Protein AF-A0A833JQB4-F1 (afdb_monomer_lite)

Foldseek 3Di:
DPDPDDPDPVVCVVPDDPVNVVVVVVCCVQQPDPPPVSVVQLVVLVVVQVVCQVPDDPPDDRDDSCVSRVNDDDDDDDPVRVVVVVD

Radius of gyration: 19.93 Å; chains: 1; bounding box: 37×36×59 Å

Organism: Marinobacter nauticus (NCBI:txid2743)

InterPro domains:
  IPR009350 Minor tail T [PF06223] (17-85)

Secondary structure (DSSP, 8-state):
-----PSPHHHHHHH--HHHHHHHHHHHHHH-SSTHHHHHHHHHHHHHHHHHHHSS-TTSPPPPGGGT-TTSPPPPPPHHHHHHTT-

pLDDT: mean 86.68, std 12.67, range [37.31, 97.88]

Structure (mmCIF, N/CA/C/O backbone):
data_AF-A0A833JQB4-F1
#
_entry.id   AF-A0A833JQB4-F1
#
loop_
_atom_site.group_PDB
_atom_site.id
_atom_site.type_symbol
_atom_site.label_atom_id
_atom_site.label_alt_id
_atom_site.label_comp_id
_atom_site.label_asym_id
_atom_site.label_entity_id
_atom_site.label_seq_id
_atom_site.pdbx_PDB_ins_code
_atom_site.Cartn_x
_atom_site.Cartn_y
_atom_site.Cartn_z
_atom_site.occupancy
_atom_site.B_iso_or_equiv
_atom_site.auth_seq_id
_atom_site.auth_comp_id
_atom_site.auth_asym_id
_atom_site.auth_atom_id
_atom_site.pdbx_PDB_model_num
ATOM 1 N N . MET A 1 1 ? 8.478 25.545 -20.064 1.00 37.31 1 MET A N 1
ATOM 2 C CA . MET A 1 1 ? 7.270 24.695 -20.149 1.00 37.31 1 MET A CA 1
ATOM 3 C C . MET A 1 1 ? 7.529 23.479 -19.268 1.00 37.31 1 MET A C 1
ATOM 5 O O . MET A 1 1 ? 8.525 22.806 -19.494 1.00 37.31 1 MET A O 1
ATOM 9 N N . CYS A 1 2 ? 6.767 23.287 -18.190 1.00 40.12 2 CYS A N 1
ATOM 10 C CA . CYS A 1 2 ? 7.052 22.271 -17.170 1.00 40.12 2 CYS A CA 1
ATOM 11 C C . CYS A 1 2 ? 6.918 20.859 -17.768 1.00 40.12 2 CYS A C 1
ATOM 13 O O . CYS A 1 2 ? 5.818 20.429 -18.106 1.00 40.12 2 CYS A O 1
ATOM 15 N N . GLY A 1 3 ? 8.057 20.190 -17.961 1.00 45.06 3 GLY A N 1
ATOM 16 C CA . GLY A 1 3 ? 8.211 18.962 -18.739 1.00 45.06 3 GLY A CA 1
ATOM 17 C C . GLY A 1 3 ? 7.599 17.722 -18.094 1.00 45.06 3 GLY A C 1
ATOM 18 O O . GLY A 1 3 ? 8.302 16.922 -17.487 1.00 45.06 3 GLY A O 1
ATOM 19 N N . ILE A 1 4 ? 6.300 17.519 -18.301 1.00 53.19 4 ILE A N 1
ATOM 20 C CA . ILE A 1 4 ? 5.670 16.197 -18.214 1.00 53.19 4 ILE A CA 1
ATOM 21 C C . ILE A 1 4 ? 5.715 15.606 -19.625 1.00 53.19 4 ILE A C 1
ATOM 23 O O . ILE A 1 4 ? 4.763 15.689 -20.391 1.00 53.19 4 ILE A O 1
ATOM 27 N N . GLY A 1 5 ? 6.884 15.105 -20.006 1.00 54.41 5 GLY A N 1
ATOM 28 C CA . GLY A 1 5 ? 7.153 14.615 -21.355 1.00 54.41 5 GLY A CA 1
ATOM 29 C C . GLY A 1 5 ? 8.230 13.550 -21.313 1.00 54.41 5 GLY A C 1
ATOM 30 O O . GLY A 1 5 ? 9.302 13.728 -21.878 1.00 54.41 5 GLY A O 1
ATOM 31 N N . GLY A 1 6 ? 7.964 12.464 -20.584 1.00 60.78 6 GLY A N 1
ATOM 32 C CA . GLY A 1 6 ? 8.738 11.241 -20.766 1.00 60.78 6 GLY A CA 1
ATOM 33 C C . GLY A 1 6 ? 8.644 10.745 -22.219 1.00 60.78 6 GLY A C 1
ATOM 34 O O . GLY A 1 6 ? 7.846 11.273 -23.002 1.00 60.78 6 GLY A O 1
ATOM 35 N N . PRO A 1 7 ? 9.434 9.727 -22.597 1.00 64.94 7 PRO A N 1
ATOM 36 C CA . PRO A 1 7 ? 9.301 9.091 -23.903 1.00 64.94 7 PRO A CA 1
ATOM 37 C C . PRO A 1 7 ? 7.832 8.736 -24.171 1.00 64.94 7 PRO A C 1
ATOM 39 O O . PRO A 1 7 ? 7.110 8.310 -23.266 1.00 64.94 7 PRO A O 1
ATOM 42 N N . THR A 1 8 ? 7.368 8.928 -25.410 1.00 78.19 8 THR A N 1
ATOM 43 C CA . THR A 1 8 ? 6.018 8.499 -25.800 1.00 78.19 8 THR A CA 1
ATOM 44 C C . THR A 1 8 ? 5.841 7.012 -25.474 1.00 78.19 8 THR A C 1
ATOM 46 O O . THR A 1 8 ? 6.817 6.261 -25.436 1.00 78.19 8 THR A O 1
ATOM 49 N N . ILE A 1 9 ? 4.601 6.546 -25.278 1.00 79.56 9 ILE A N 1
ATOM 50 C CA . ILE A 1 9 ? 4.326 5.120 -24.999 1.00 79.56 9 ILE A CA 1
ATOM 51 C C . ILE A 1 9 ? 5.004 4.209 -26.041 1.00 79.56 9 ILE A C 1
ATOM 53 O O . ILE A 1 9 ? 5.461 3.120 -25.707 1.00 79.56 9 ILE A O 1
ATOM 57 N N . ALA A 1 10 ? 5.100 4.665 -27.294 1.00 82.06 10 ALA A N 1
ATOM 58 C CA . ALA A 1 10 ? 5.796 3.959 -28.363 1.00 82.06 10 ALA A CA 1
ATOM 59 C C . ALA A 1 10 ? 7.303 3.810 -28.094 1.00 82.06 10 ALA A C 1
ATOM 61 O O . ALA A 1 10 ? 7.825 2.705 -28.207 1.00 82.06 10 ALA A O 1
ATOM 62 N N . ILE A 1 11 ? 7.981 4.887 -27.687 1.00 83.38 11 ILE A N 1
ATOM 63 C CA . ILE A 1 11 ? 9.413 4.851 -27.366 1.00 83.38 11 ILE A CA 1
ATOM 64 C C . ILE A 1 11 ? 9.655 3.975 -26.136 1.00 83.38 11 ILE A C 1
ATOM 66 O 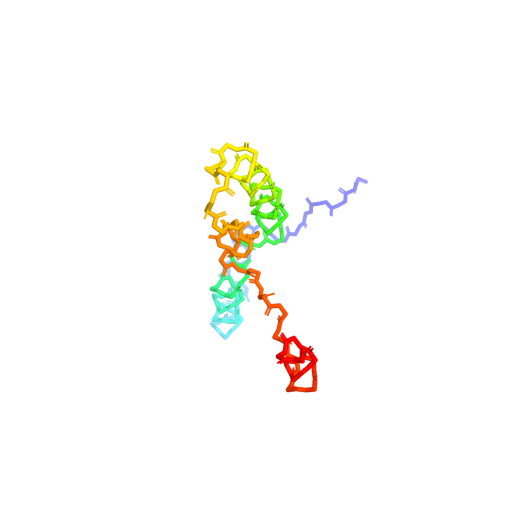O . ILE A 1 11 ? 10.528 3.118 -26.181 1.00 83.38 11 ILE A O 1
ATOM 70 N N . ALA A 1 12 ? 8.837 4.105 -25.087 1.00 83.31 12 ALA A N 1
ATOM 71 C CA . ALA A 1 12 ? 8.955 3.260 -23.898 1.00 83.31 12 ALA A CA 1
ATOM 72 C C . ALA A 1 12 ? 8.832 1.764 -24.241 1.00 83.31 12 ALA A C 1
ATOM 74 O O . ALA A 1 12 ? 9.592 0.950 -23.732 1.00 83.31 12 ALA A O 1
ATOM 75 N N . LYS A 1 13 ? 7.922 1.395 -25.153 1.00 82.81 13 LYS A N 1
ATOM 76 C CA . LYS A 1 13 ? 7.791 0.010 -25.636 1.00 82.81 13 LYS A CA 1
ATOM 77 C C . LYS A 1 13 ? 8.995 -0.467 -26.448 1.00 82.81 13 LYS A C 1
ATOM 79 O O . LYS A 1 13 ? 9.283 -1.656 -26.430 1.00 82.81 13 LYS A O 1
ATOM 84 N N . GLN A 1 14 ? 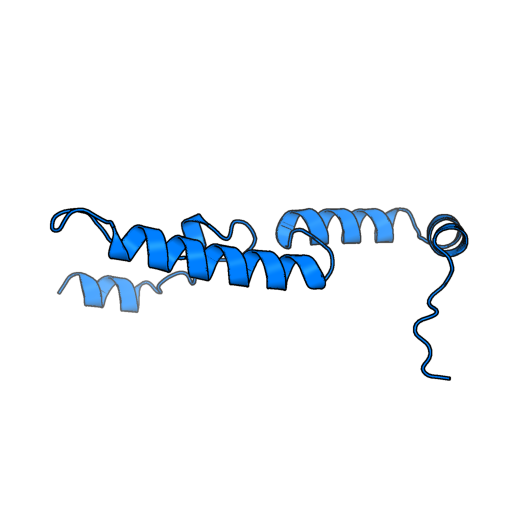9.651 0.426 -27.185 1.00 87.06 14 GLN A N 1
ATOM 85 C CA . GLN A 1 14 ? 10.816 0.088 -28.005 1.00 87.06 14 GLN A CA 1
ATOM 86 C C . GLN A 1 14 ? 12.108 -0.001 -27.187 1.00 87.06 14 GLN A C 1
ATOM 88 O O . GLN A 1 14 ? 12.974 -0.803 -27.521 1.00 87.06 14 GLN A O 1
ATOM 93 N N . SER A 1 15 ? 12.250 0.819 -26.143 1.00 89.19 15 SER A N 1
ATOM 94 C CA . SER A 1 15 ? 13.478 0.905 -25.349 1.00 89.19 15 SER A CA 1
ATOM 95 C C . SER A 1 15 ? 13.492 0.006 -24.112 1.00 89.19 15 SER A C 1
ATOM 97 O O . SER A 1 15 ? 14.568 -0.253 -23.583 1.00 89.19 15 SER A O 1
ATOM 99 N N . MET A 1 16 ? 12.329 -0.438 -23.622 1.00 91.44 16 MET A N 1
ATOM 100 C CA . MET A 1 16 ? 12.234 -1.245 -22.401 1.00 91.44 16 MET A CA 1
ATOM 101 C C . MET A 1 16 ? 12.781 -2.651 -22.629 1.00 91.44 16 MET A C 1
ATOM 103 O O . MET A 1 16 ? 12.322 -3.386 -23.506 1.00 91.44 16 MET A O 1
ATOM 107 N N . SER A 1 17 ? 13.748 -3.039 -21.800 1.00 94.31 17 SER A N 1
ATOM 108 C CA . SER A 1 17 ? 14.280 -4.399 -21.831 1.00 94.31 17 SER A CA 1
ATOM 109 C C . SER A 1 17 ? 13.279 -5.400 -21.245 1.00 94.31 17 SER A C 1
ATOM 111 O O . SER A 1 17 ? 12.424 -5.055 -20.428 1.00 94.31 17 SER A O 1
ATOM 113 N N . TYR A 1 18 ? 13.407 -6.675 -21.618 1.00 93.31 18 TYR A N 1
ATOM 114 C CA . TYR A 1 18 ? 12.562 -7.732 -21.054 1.00 93.31 18 TYR A CA 1
ATOM 115 C C . TYR A 1 18 ? 12.717 -7.860 -19.529 1.00 93.31 18 TYR A C 1
ATOM 117 O O . TYR A 1 18 ? 11.729 -8.053 -18.825 1.00 93.31 18 TYR A O 1
ATOM 125 N N . VAL A 1 19 ? 13.940 -7.705 -19.011 1.00 96.50 19 VAL A N 1
ATOM 126 C CA . VAL A 1 19 ? 14.211 -7.762 -17.565 1.00 96.50 19 VAL A CA 1
ATOM 127 C C . VAL A 1 19 ? 13.515 -6.613 -16.841 1.00 96.50 19 VAL A C 1
ATOM 129 O O . VAL A 1 19 ? 12.775 -6.853 -15.894 1.00 96.50 19 VAL A O 1
ATOM 132 N N . GLU A 1 20 ? 13.667 -5.388 -17.344 1.00 93.94 20 GLU A N 1
ATOM 133 C CA . GLU A 1 20 ? 12.999 -4.207 -16.788 1.00 93.94 20 GLU A CA 1
ATOM 134 C C . GLU A 1 20 ? 11.469 -4.371 -16.792 1.00 93.94 20 GLU A C 1
ATOM 136 O O . GLU A 1 20 ? 10.788 -4.042 -15.821 1.00 93.94 20 GLU A O 1
ATOM 141 N N . PHE A 1 21 ? 10.906 -4.939 -17.863 1.00 92.94 21 PHE A N 1
ATOM 142 C CA . PHE A 1 21 ? 9.477 -5.237 -17.919 1.00 92.94 21 PHE A CA 1
ATOM 143 C C . PHE A 1 21 ? 9.036 -6.199 -16.804 1.00 92.94 21 PHE A C 1
ATOM 145 O O . PHE A 1 21 ? 8.006 -5.961 -16.166 1.00 92.94 21 PHE A O 1
ATOM 152 N N . LEU A 1 22 ? 9.797 -7.271 -16.554 1.00 95.69 22 LEU A N 1
ATOM 153 C CA . LEU A 1 22 ? 9.496 -8.221 -15.479 1.00 95.69 22 LEU A CA 1
ATOM 154 C C . LEU A 1 22 ? 9.583 -7.565 -14.097 1.00 95.69 22 LEU A C 1
ATOM 156 O O . LEU A 1 22 ? 8.724 -7.814 -13.251 1.00 95.69 22 LEU A O 1
ATOM 160 N N . GLU A 1 23 ? 10.558 -6.686 -13.877 1.00 94.69 23 GLU A N 1
ATOM 161 C CA . GLU A 1 23 ? 10.676 -5.920 -12.632 1.00 94.69 23 GLU A CA 1
ATOM 162 C C . GLU A 1 23 ? 9.457 -5.018 -12.408 1.00 94.69 23 GLU A C 1
ATOM 164 O O . GLU A 1 23 ? 8.882 -5.008 -11.317 1.00 94.69 23 GLU A O 1
ATOM 169 N N . TRP A 1 24 ? 8.988 -4.319 -13.448 1.00 91.94 24 TRP A N 1
ATOM 170 C CA . TRP A 1 24 ? 7.760 -3.523 -13.373 1.00 91.94 24 TRP A CA 1
ATOM 171 C C . TRP A 1 24 ? 6.506 -4.374 -13.174 1.00 91.94 24 TRP A C 1
ATOM 173 O O . TRP A 1 24 ? 5.575 -3.952 -12.478 1.00 91.94 24 TRP A O 1
ATOM 183 N N . ALA A 1 25 ? 6.454 -5.568 -13.766 1.00 93.19 25 ALA A N 1
ATOM 184 C CA . ALA A 1 25 ? 5.364 -6.509 -13.545 1.00 93.19 25 ALA A CA 1
ATOM 185 C C . ALA A 1 25 ? 5.313 -6.953 -12.075 1.00 93.19 25 ALA A C 1
ATOM 187 O O . ALA A 1 25 ? 4.250 -6.878 -11.456 1.00 93.19 25 ALA A O 1
ATOM 188 N N . GLU A 1 26 ? 6.458 -7.311 -11.489 1.00 93.38 26 GLU A N 1
ATOM 189 C CA . GLU A 1 26 ? 6.568 -7.668 -10.072 1.00 93.38 26 GLU A CA 1
ATOM 190 C C .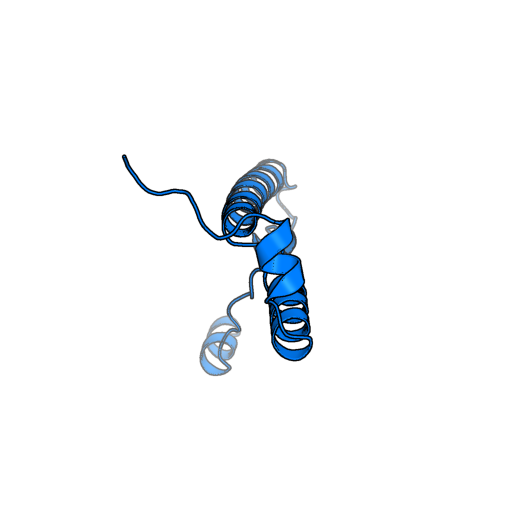 GLU A 1 26 ? 6.271 -6.490 -9.143 1.00 93.38 26 GLU A C 1
ATOM 192 O O . GLU A 1 26 ? 5.560 -6.651 -8.147 1.00 93.38 26 GLU A O 1
ATOM 197 N N . TYR A 1 27 ? 6.750 -5.290 -9.479 1.00 91.25 27 TYR A N 1
ATOM 198 C CA . TYR A 1 27 ? 6.415 -4.075 -8.743 1.00 91.25 27 TYR A CA 1
ATOM 199 C C . TYR A 1 27 ? 4.901 -3.879 -8.691 1.00 91.25 27 TYR A C 1
ATOM 201 O O . TYR A 1 27 ? 4.343 -3.700 -7.609 1.00 91.25 27 TYR A O 1
ATOM 209 N N . ARG A 1 28 ? 4.216 -3.978 -9.838 1.00 90.38 28 ARG A N 1
ATOM 210 C CA . ARG A 1 28 ? 2.759 -3.826 -9.887 1.00 90.38 28 ARG A CA 1
ATOM 211 C C . ARG A 1 28 ? 2.015 -4.947 -9.176 1.00 90.38 28 ARG A C 1
ATOM 213 O O . ARG A 1 28 ? 0.990 -4.704 -8.556 1.00 90.38 28 ARG A O 1
ATOM 220 N N . ARG A 1 29 ? 2.530 -6.173 -9.212 1.00 89.06 29 ARG A N 1
ATOM 221 C CA . ARG A 1 29 ? 1.942 -7.283 -8.455 1.00 89.06 29 ARG A CA 1
ATOM 222 C C . ARG A 1 29 ? 1.994 -7.027 -6.945 1.00 89.06 29 ARG A C 1
ATOM 224 O O . ARG A 1 29 ? 1.053 -7.364 -6.240 1.00 89.06 29 ARG A O 1
ATOM 231 N N . LYS A 1 30 ? 3.082 -6.430 -6.447 1.00 88.00 30 LYS A N 1
ATOM 232 C CA . LYS A 1 30 ? 3.269 -6.131 -5.015 1.00 88.00 30 LYS A CA 1
ATOM 233 C C . LYS A 1 30 ? 2.598 -4.832 -4.568 1.00 88.00 30 LYS A C 1
ATOM 235 O O . LYS A 1 30 ? 2.164 -4.734 -3.429 1.00 88.00 30 LYS A O 1
ATOM 240 N N . ARG A 1 31 ? 2.571 -3.818 -5.434 1.00 86.94 31 ARG A N 1
ATOM 241 C CA . ARG A 1 31 ? 2.191 -2.432 -5.106 1.00 86.94 31 ARG A CA 1
ATOM 242 C C . ARG A 1 31 ? 1.006 -1.922 -5.936 1.00 86.94 31 ARG A C 1
ATOM 244 O O . ARG A 1 31 ? 0.760 -0.727 -5.977 1.00 86.94 31 ARG A O 1
ATOM 251 N N . GLY A 1 32 ? 0.294 -2.786 -6.648 1.00 85.88 32 GLY A N 1
ATOM 252 C CA . GLY A 1 32 ? -0.840 -2.403 -7.484 1.00 85.88 32 GLY A CA 1
ATOM 253 C C . GLY A 1 32 ? -0.435 -1.564 -8.700 1.00 85.88 32 GLY A C 1
ATOM 254 O O . GLY A 1 32 ? 0.433 -1.918 -9.492 1.00 85.88 32 GLY A O 1
ATOM 255 N N . SER A 1 33 ? -1.104 -0.438 -8.922 1.00 83.50 33 SER A N 1
ATOM 256 C CA . SER A 1 33 ? -0.776 0.439 -10.054 1.00 83.50 33 SER A CA 1
ATOM 257 C C . SER A 1 33 ? 0.552 1.187 -9.854 1.00 83.50 33 SER A C 1
ATOM 259 O O . SER A 1 33 ? 1.036 1.341 -8.735 1.00 83.50 33 SER A O 1
ATOM 261 N N . LEU A 1 34 ? 1.055 1.809 -10.918 1.00 78.81 34 LEU A N 1
ATOM 262 C CA . LEU A 1 34 ? 2.099 2.827 -10.795 1.00 78.81 34 LEU A CA 1
ATOM 263 C C . LEU A 1 34 ? 1.575 4.019 -9.965 1.00 78.81 34 LEU A C 1
ATOM 265 O O . LEU A 1 34 ? 0.425 4.414 -10.138 1.00 78.81 34 LEU A O 1
ATOM 269 N N . HIS A 1 35 ? 2.413 4.539 -9.057 1.00 72.31 35 HIS A N 1
ATOM 270 C CA . HIS A 1 35 ? 2.229 5.667 -8.119 1.00 72.31 35 HIS A CA 1
ATOM 271 C C . HIS A 1 35 ? 0.786 6.145 -7.793 1.00 72.31 35 HIS A C 1
ATOM 273 O O . HIS A 1 35 ? 0.367 5.935 -6.650 1.00 72.31 35 HIS A O 1
ATOM 279 N N . PRO A 1 36 ? 0.024 6.820 -8.688 1.00 76.94 36 PRO A N 1
ATOM 280 C CA . PRO A 1 36 ? -1.335 7.280 -8.391 1.00 76.94 36 PRO A CA 1
ATOM 281 C C . PRO A 1 36 ? -2.278 6.268 -7.734 1.00 76.94 36 PRO A C 1
ATOM 283 O O . PRO A 1 36 ? -2.908 6.608 -6.734 1.00 76.94 36 PRO A O 1
ATOM 286 N N . GLY A 1 37 ? -2.387 5.035 -8.228 1.00 79.88 37 GLY A N 1
ATOM 287 C CA . GLY A 1 37 ? -3.424 4.137 -7.706 1.00 79.88 37 GLY A CA 1
ATOM 288 C C . GLY A 1 37 ? -3.094 3.523 -6.345 1.00 79.88 37 GLY A C 1
ATOM 289 O O . GLY A 1 37 ? -4.030 3.142 -5.657 1.00 79.88 37 GLY A O 1
ATOM 290 N N . MET A 1 38 ? -1.840 3.552 -5.869 1.00 82.69 38 MET A N 1
ATOM 291 C CA . MET A 1 38 ? -1.551 3.277 -4.447 1.00 82.69 38 MET A CA 1
ATOM 292 C C . MET A 1 38 ? -2.158 4.345 -3.534 1.00 82.69 38 MET A C 1
ATOM 294 O O . MET A 1 38 ? -2.683 4.037 -2.465 1.00 82.69 38 MET A O 1
ATOM 298 N N . ARG A 1 39 ? -2.115 5.619 -3.951 1.00 84.94 39 ARG A N 1
ATOM 299 C CA . ARG A 1 39 ? -2.750 6.709 -3.193 1.00 84.94 39 ARG A CA 1
ATOM 300 C C . ARG A 1 39 ? -4.269 6.578 -3.221 1.00 84.94 39 ARG A C 1
ATOM 302 O O . ARG A 1 39 ? -4.904 6.773 -2.188 1.00 84.94 39 ARG A O 1
ATOM 309 N N . THR A 1 40 ? -4.834 6.225 -4.374 1.00 89.75 40 THR A N 1
ATOM 310 C CA . THR A 1 40 ? -6.275 5.986 -4.517 1.00 89.75 40 THR A CA 1
ATOM 311 C C . THR A 1 40 ? -6.736 4.786 -3.697 1.00 89.75 40 THR A C 1
ATOM 313 O O . THR A 1 40 ? -7.731 4.904 -2.988 1.00 89.75 40 THR A O 1
ATOM 316 N N . GLU A 1 41 ? -6.001 3.671 -3.727 1.00 91.50 41 GLU A N 1
ATOM 317 C CA . GLU A 1 41 ? -6.274 2.500 -2.887 1.00 91.50 41 GLU A CA 1
ATOM 318 C C . GLU A 1 41 ? -6.281 2.893 -1.414 1.00 91.50 41 GLU A C 1
ATOM 320 O O . GLU A 1 41 ? -7.258 2.643 -0.718 1.00 91.50 41 GLU A O 1
ATOM 325 N N . ARG A 1 42 ? -5.233 3.584 -0.951 1.00 92.44 42 ARG A N 1
ATOM 326 C CA . ARG A 1 42 ? -5.140 4.025 0.442 1.00 92.44 42 ARG A CA 1
ATOM 327 C C . ARG A 1 42 ? -6.309 4.920 0.849 1.00 92.44 42 ARG A C 1
ATOM 329 O O . ARG A 1 42 ? -6.858 4.752 1.934 1.00 92.44 42 ARG A O 1
ATOM 336 N N . ALA A 1 43 ? -6.695 5.871 0.002 1.00 94.56 43 ALA A N 1
ATOM 337 C CA . ALA A 1 43 ? -7.831 6.745 0.282 1.00 94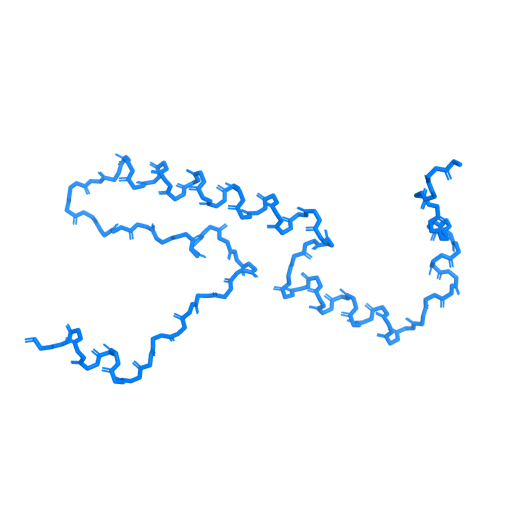.56 43 ALA A CA 1
ATOM 338 C C . ALA A 1 43 ? -9.149 5.955 0.346 1.00 94.56 43 ALA A C 1
ATOM 340 O O . ALA A 1 43 ? -9.919 6.121 1.292 1.00 94.56 43 ALA A O 1
ATOM 341 N N . GLY A 1 44 ? -9.383 5.061 -0.619 1.00 96.00 44 GLY A N 1
ATOM 342 C CA . GLY A 1 44 ? -10.574 4.213 -0.664 1.00 96.00 44 GLY A CA 1
ATOM 343 C C . GLY A 1 44 ? -10.667 3.269 0.534 1.00 96.00 44 GLY A C 1
ATOM 344 O O . GLY A 1 44 ? -11.709 3.197 1.180 1.00 96.00 44 GLY A O 1
ATOM 345 N N . ALA A 1 45 ? -9.562 2.614 0.886 1.00 96.50 45 ALA A N 1
ATOM 346 C CA . ALA A 1 45 ? -9.480 1.710 2.025 1.00 96.50 45 ALA A CA 1
ATOM 347 C C . ALA A 1 45 ? -9.719 2.425 3.362 1.00 96.50 45 ALA A C 1
ATOM 349 O O . ALA A 1 45 ? -10.400 1.882 4.231 1.00 96.50 45 ALA A O 1
ATOM 350 N N . LEU A 1 46 ? -9.238 3.666 3.521 1.00 96.88 46 LEU A N 1
ATOM 351 C CA . LEU A 1 46 ? -9.510 4.468 4.716 1.00 96.88 46 LEU A CA 1
ATOM 352 C C . LEU A 1 46 ? -11.006 4.778 4.853 1.00 96.88 46 LEU A C 1
ATOM 354 O O . LEU A 1 46 ? -11.580 4.573 5.922 1.00 96.88 46 LEU A O 1
ATOM 358 N N . VAL A 1 47 ? -11.648 5.232 3.773 1.00 97.88 47 VAL A N 1
ATOM 359 C CA . VAL A 1 47 ? -13.091 5.523 3.768 1.00 97.88 47 VAL A CA 1
ATOM 360 C C . VAL A 1 47 ? -13.906 4.254 4.035 1.00 97.88 47 VAL A C 1
ATOM 362 O O . VAL A 1 47 ? -14.821 4.282 4.857 1.00 97.88 47 VAL A O 1
ATOM 365 N N . ALA A 1 48 ? -13.551 3.133 3.401 1.00 97.75 48 ALA A N 1
ATOM 366 C CA . ALA A 1 48 ? -14.214 1.847 3.600 1.00 97.75 48 ALA A CA 1
ATOM 367 C C . ALA A 1 48 ? -14.087 1.351 5.048 1.00 97.75 48 ALA A C 1
ATOM 369 O O . ALA A 1 48 ? -15.087 0.958 5.646 1.00 97.75 48 ALA A O 1
ATOM 370 N N . ALA A 1 49 ? -12.893 1.435 5.644 1.00 97.44 49 ALA A N 1
ATOM 371 C CA . ALA A 1 49 ? -12.664 1.044 7.032 1.00 97.44 49 ALA A CA 1
ATOM 372 C C . ALA A 1 49 ? -13.457 1.913 8.015 1.00 97.44 49 ALA A C 1
ATOM 374 O O . ALA A 1 49 ? -14.056 1.386 8.954 1.00 97.44 49 ALA A O 1
ATOM 375 N N . ILE A 1 50 ? -13.511 3.231 7.796 1.00 97.31 50 ILE A N 1
ATOM 376 C CA . ILE A 1 50 ? -14.333 4.134 8.613 1.00 97.31 50 ILE A CA 1
ATOM 377 C C . ILE A 1 50 ? -15.805 3.732 8.505 1.00 97.31 50 ILE A C 1
ATOM 379 O O . ILE A 1 50 ? -16.456 3.514 9.524 1.00 97.31 50 ILE A O 1
ATOM 383 N N . LEU A 1 51 ? -16.322 3.580 7.284 1.00 97.69 51 LEU A N 1
ATOM 384 C CA . LEU A 1 51 ? -17.726 3.246 7.060 1.00 97.69 51 LEU A CA 1
ATOM 385 C C . LEU A 1 51 ? -18.095 1.886 7.669 1.00 97.69 51 LEU A C 1
ATOM 387 O O . LEU A 1 51 ? -19.134 1.772 8.321 1.00 97.69 51 LEU A O 1
ATOM 391 N N . ALA A 1 52 ? -17.238 0.877 7.502 1.00 96.56 52 ALA A N 1
ATOM 392 C CA . ALA A 1 52 ? -17.436 -0.451 8.071 1.00 96.56 52 ALA A CA 1
ATOM 393 C C . ALA A 1 52 ? -17.492 -0.402 9.603 1.00 96.56 52 ALA A C 1
ATOM 395 O O . ALA A 1 52 ? -18.386 -0.991 10.204 1.00 96.56 52 ALA A O 1
ATOM 396 N N . ASN A 1 53 ? -16.586 0.345 10.241 1.00 96.06 53 ASN A N 1
ATOM 397 C CA . ASN A 1 53 ? -16.524 0.438 11.699 1.00 96.06 53 ASN A CA 1
ATOM 398 C C . ASN A 1 53 ? -17.624 1.313 12.312 1.00 96.06 53 ASN A C 1
ATOM 400 O O . ASN A 1 53 ? -18.066 1.019 13.421 1.00 96.06 53 ASN A O 1
ATOM 404 N N . VAL A 1 54 ? -18.091 2.351 11.611 1.00 96.44 54 VAL A N 1
ATOM 405 C CA . VAL A 1 54 ? -19.230 3.178 12.052 1.00 96.44 54 VAL A CA 1
ATOM 406 C C . VAL A 1 54 ? -20.537 2.382 12.022 1.00 96.44 54 VAL A C 1
ATOM 408 O O . VAL A 1 54 ? -21.377 2.554 12.899 1.00 96.44 54 VAL A O 1
ATOM 411 N N . ASN A 1 55 ? -20.700 1.487 11.044 1.00 95.69 55 ASN A N 1
ATOM 412 C CA . ASN A 1 55 ? -21.927 0.703 10.861 1.00 95.69 55 ASN A CA 1
ATOM 413 C C . ASN A 1 55 ? -21.857 -0.715 11.453 1.00 95.69 55 ASN A C 1
ATOM 415 O O . ASN A 1 55 ? -22.778 -1.511 11.253 1.00 95.69 55 ASN A O 1
ATOM 419 N N . ARG A 1 56 ? -20.778 -1.072 12.159 1.00 93.62 56 ARG A N 1
ATOM 420 C CA . ARG A 1 56 ? -20.635 -2.417 12.729 1.00 93.62 56 ARG A CA 1
ATOM 421 C C . ARG A 1 56 ? -21.592 -2.634 13.903 1.00 93.62 56 ARG A C 1
ATOM 423 O O . ARG A 1 56 ? -21.974 -1.702 14.611 1.00 93.62 56 ARG A O 1
ATOM 430 N N . LYS A 1 57 ? -21.927 -3.897 14.172 1.00 93.81 57 LYS A N 1
ATOM 431 C CA . LYS A 1 57 ? -22.668 -4.278 15.386 1.00 93.81 57 LYS A CA 1
ATOM 432 C C . LYS A 1 57 ? -21.786 -4.062 16.620 1.00 93.81 57 LYS A C 1
ATOM 434 O O . LYS A 1 57 ? -20.585 -4.318 16.548 1.00 93.81 57 LYS A O 1
ATOM 439 N N . LYS A 1 58 ? -22.374 -3.664 17.755 1.00 88.31 58 LYS A N 1
ATOM 440 C CA . LYS A 1 58 ? -21.634 -3.364 19.001 1.00 88.31 58 LYS A CA 1
ATOM 441 C C . LYS A 1 58 ? -20.694 -4.493 19.443 1.00 88.31 58 LYS A C 1
ATOM 443 O O . LYS A 1 58 ? -19.605 -4.209 19.925 1.00 88.31 58 LYS A O 1
ATOM 448 N N . ASP A 1 59 ? -21.078 -5.737 19.179 1.00 91.00 59 ASP A N 1
ATOM 449 C CA . ASP A 1 59 ? -20.355 -6.929 19.638 1.00 91.00 59 ASP A CA 1
ATOM 450 C C . ASP A 1 59 ? -19.428 -7.522 18.558 1.00 91.00 59 ASP A C 1
ATOM 452 O O . ASP A 1 59 ? -18.829 -8.578 18.745 1.00 91.00 59 ASP A O 1
ATOM 456 N N . SER A 1 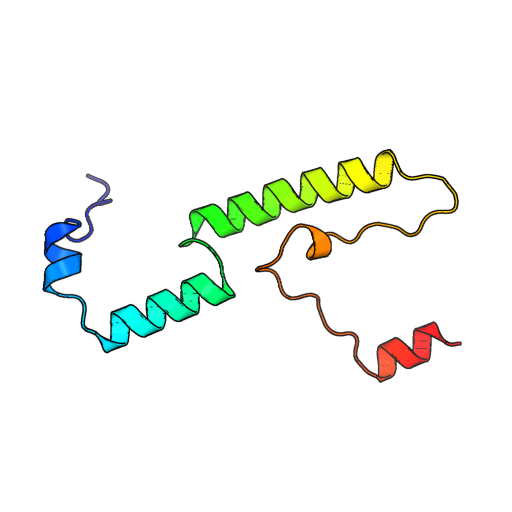60 ? -19.325 -6.870 17.394 1.00 90.94 60 SER A N 1
ATOM 457 C CA . SER A 1 60 ? -18.474 -7.326 16.289 1.00 90.94 60 SER A CA 1
ATOM 458 C C . SER A 1 60 ? -17.078 -6.713 16.355 1.00 90.94 60 SER A C 1
ATOM 460 O O . SER A 1 60 ? -16.913 -5.558 16.754 1.00 90.94 60 SER A O 1
ATOM 462 N N . GLN A 1 61 ? -16.067 -7.475 15.939 1.00 92.62 61 GLN A N 1
ATOM 463 C CA . GLN A 1 61 ? -14.682 -7.005 15.927 1.00 92.62 61 GLN A CA 1
ATOM 464 C C . GLN A 1 61 ? -14.486 -5.825 14.960 1.00 92.62 61 GLN A C 1
ATOM 466 O O . GLN A 1 61 ? -15.193 -5.745 13.950 1.00 92.62 61 GLN A O 1
ATOM 471 N N . PRO A 1 62 ? -13.566 -4.886 15.257 1.00 92.81 62 PRO A N 1
ATOM 472 C CA . PRO A 1 62 ? -13.260 -3.802 14.338 1.00 92.81 62 PRO A CA 1
ATOM 473 C C . PRO A 1 62 ? -12.688 -4.351 13.031 1.00 92.81 62 PRO A C 1
ATOM 475 O O . PRO A 1 62 ? -11.922 -5.314 13.024 1.00 92.81 62 PRO A O 1
ATOM 478 N N . VAL A 1 63 ? -13.031 -3.706 11.923 1.00 94.75 63 VAL A N 1
ATOM 479 C CA . VAL A 1 63 ? -12.495 -4.040 10.604 1.00 94.75 63 VAL A CA 1
ATOM 480 C C . VAL A 1 63 ? -11.218 -3.239 10.375 1.00 94.75 63 VAL A C 1
ATOM 482 O O . VAL A 1 63 ? -11.224 -2.009 10.470 1.00 94.75 63 VAL A O 1
ATOM 485 N N . SER A 1 64 ? -10.120 -3.932 10.080 1.00 94.88 64 SER A N 1
ATOM 486 C CA . SER A 1 64 ? -8.823 -3.304 9.820 1.00 94.88 64 SER A CA 1
ATOM 487 C C . SER A 1 64 ? -8.780 -2.644 8.438 1.00 94.88 64 SER A C 1
ATOM 489 O O . SER A 1 64 ? -9.338 -3.161 7.470 1.00 94.88 64 SER A O 1
ATOM 491 N N . PHE A 1 65 ? -8.052 -1.530 8.330 1.00 95.94 65 PHE A N 1
ATOM 492 C CA . PHE A 1 65 ? -7.728 -0.880 7.055 1.00 95.94 65 PHE A CA 1
ATOM 493 C C . PHE A 1 65 ? -7.103 -1.859 6.050 1.00 95.94 65 PHE A C 1
ATOM 495 O O . PHE A 1 65 ? -7.448 -1.833 4.868 1.00 95.94 65 PHE A O 1
ATOM 502 N N . TYR A 1 66 ? -6.230 -2.753 6.526 1.00 95.19 66 TYR A N 1
ATOM 503 C CA . TYR A 1 66 ? -5.496 -3.696 5.682 1.00 95.19 66 TYR A CA 1
ATOM 504 C C . TYR A 1 66 ? -6.410 -4.717 4.983 1.00 95.19 66 TYR A C 1
ATOM 506 O O . TYR A 1 66 ? -6.037 -5.247 3.943 1.00 95.19 66 TYR A O 1
ATOM 514 N N . GLN A 1 67 ? -7.650 -4.918 5.457 1.00 94.19 67 GLN A N 1
ATOM 515 C CA . GLN A 1 67 ? -8.637 -5.749 4.749 1.00 94.19 67 GLN A CA 1
ATOM 516 C C . GLN A 1 67 ? -9.138 -5.119 3.439 1.00 94.19 67 GLN A C 1
ATOM 518 O O . GLN A 1 67 ? -9.634 -5.832 2.570 1.00 94.19 67 GLN A O 1
ATOM 523 N N . PHE A 1 68 ? -9.001 -3.799 3.279 1.00 94.94 68 PHE A N 1
ATOM 524 C CA . PHE A 1 68 ? -9.399 -3.066 2.072 1.00 94.94 68 PHE A CA 1
ATOM 525 C C . PHE A 1 68 ? -8.207 -2.588 1.231 1.00 94.94 68 PHE A C 1
ATOM 527 O O . PHE A 1 68 ? -8.409 -2.002 0.169 1.00 94.94 68 PHE A O 1
ATOM 534 N N . ALA A 1 69 ? -6.977 -2.818 1.695 1.00 94.25 69 ALA A N 1
ATOM 535 C CA . ALA A 1 69 ? -5.747 -2.320 1.086 1.00 94.25 69 ALA A CA 1
ATOM 536 C C . ALA A 1 69 ? -4.792 -3.485 0.757 1.00 94.25 69 ALA A C 1
ATOM 538 O O . ALA A 1 69 ? -3.784 -3.660 1.440 1.00 94.25 69 ALA A O 1
ATOM 539 N N . PRO A 1 70 ? -5.093 -4.303 -0.271 1.00 90.38 70 PRO A N 1
ATOM 540 C CA . PRO A 1 70 ? -4.376 -5.553 -0.540 1.00 90.38 70 PRO A CA 1
ATOM 541 C C . PRO A 1 70 ? -2.893 -5.367 -0.886 1.00 90.38 70 PRO A C 1
ATOM 543 O O . PRO A 1 70 ? -2.118 -6.311 -0.756 1.00 90.38 70 PRO A O 1
ATOM 546 N N . HIS A 1 71 ? -2.482 -4.172 -1.321 1.00 91.38 71 HIS A N 1
ATOM 547 C CA . HIS A 1 71 ? -1.085 -3.863 -1.637 1.00 91.38 71 HIS A CA 1
ATOM 548 C C . HIS A 1 71 ? -0.357 -3.128 -0.496 1.00 91.38 71 HIS A C 1
ATOM 550 O O . HIS A 1 71 ? 0.787 -2.681 -0.660 1.00 91.38 71 HIS A O 1
ATOM 556 N N . HIS A 1 72 ? -1.008 -2.987 0.662 1.00 90.62 72 HIS A N 1
ATOM 557 C CA . HIS A 1 72 ? -0.421 -2.446 1.881 1.00 90.62 72 HIS A CA 1
ATOM 558 C C . HIS A 1 72 ? -0.089 -3.588 2.844 1.00 90.62 72 HIS A C 1
ATOM 560 O O . HIS A 1 72 ? -0.935 -4.412 3.175 1.00 90.62 72 HIS A O 1
ATOM 566 N N . GLU A 1 73 ? 1.157 -3.621 3.305 1.00 89.12 73 GLU A N 1
ATOM 567 C CA . GLU A 1 73 ? 1.617 -4.617 4.270 1.00 89.12 73 GLU A CA 1
ATOM 568 C C . GLU A 1 73 ? 1.177 -4.209 5.677 1.00 89.12 73 GLU A C 1
ATOM 570 O O . GLU A 1 73 ? 1.465 -3.095 6.127 1.00 89.12 73 GLU A O 1
ATOM 575 N N . GLU A 1 74 ? 0.474 -5.109 6.364 1.00 90.25 74 GLU A N 1
ATOM 576 C CA . GLU A 1 74 ? 0.145 -4.933 7.775 1.00 90.25 74 GLU A CA 1
ATOM 577 C C . GLU A 1 74 ? 1.428 -5.063 8.612 1.00 90.25 74 GLU A C 1
ATOM 579 O O . GLU A 1 74 ? 2.158 -6.049 8.454 1.00 90.25 74 GLU A O 1
ATOM 584 N N . PRO A 1 75 ? 1.742 -4.083 9.484 1.00 87.31 75 PRO A N 1
ATOM 585 C CA . PRO A 1 75 ? 2.885 -4.171 10.376 1.00 87.31 75 PRO A CA 1
ATOM 586 C C . PRO A 1 75 ? 2.787 -5.442 11.213 1.00 87.31 75 PRO A C 1
ATOM 588 O O . PRO A 1 75 ? 1.828 -5.630 11.961 1.00 87.31 75 PRO A O 1
ATOM 591 N N . GLN A 1 76 ? 3.781 -6.318 11.085 1.00 85.94 76 GLN A N 1
ATOM 592 C CA . GLN A 1 76 ? 3.847 -7.507 11.919 1.00 85.94 76 GLN A CA 1
ATOM 593 C C . GLN A 1 76 ? 4.238 -7.098 13.337 1.00 85.94 76 GLN A C 1
ATOM 595 O O . GLN A 1 76 ? 5.243 -6.418 13.546 1.00 85.94 76 GLN A O 1
ATOM 600 N N . MET A 1 77 ? 3.418 -7.502 14.302 1.00 86.50 77 MET A N 1
ATOM 601 C CA . MET A 1 77 ? 3.706 -7.323 15.718 1.00 86.50 77 MET A CA 1
ATOM 602 C C . MET A 1 77 ? 4.933 -8.161 16.097 1.00 86.50 77 MET A C 1
ATOM 604 O O . MET A 1 77 ? 5.027 -9.326 15.702 1.00 86.50 77 MET A O 1
ATOM 608 N N . SER A 1 78 ? 5.874 -7.581 16.847 1.00 89.56 78 SER A N 1
ATOM 609 C CA . SER A 1 78 ? 7.014 -8.350 17.360 1.00 89.56 78 SER A CA 1
ATOM 610 C C . SER A 1 78 ? 6.555 -9.353 18.425 1.00 89.56 78 SER A C 1
ATOM 612 O O . SER A 1 78 ? 5.475 -9.213 19.004 1.00 89.56 78 SER A O 1
ATOM 614 N N . LEU A 1 79 ? 7.373 -10.371 18.707 1.00 86.19 79 LEU A N 1
ATOM 615 C CA . LEU A 1 79 ? 7.054 -11.360 19.741 1.00 86.19 79 LEU A CA 1
ATOM 616 C C . LEU A 1 79 ? 6.872 -10.694 21.112 1.00 86.19 79 LEU A C 1
ATOM 618 O O . LEU A 1 79 ? 5.945 -11.023 21.846 1.00 86.19 79 LEU A O 1
ATOM 622 N N . GLU A 1 80 ? 7.726 -9.728 21.434 1.00 90.19 80 GLU A N 1
ATOM 623 C CA . GLU A 1 80 ? 7.695 -8.986 22.694 1.00 90.19 80 GLU A CA 1
ATOM 624 C C . GLU A 1 80 ? 6.380 -8.210 22.836 1.00 90.19 80 GLU A C 1
ATOM 626 O O . GLU A 1 80 ? 5.718 -8.309 23.867 1.00 90.19 80 GLU A O 1
ATOM 631 N N . GLN A 1 81 ? 5.955 -7.518 21.774 1.00 88.00 81 GLN A N 1
ATOM 632 C CA . GLN A 1 81 ? 4.672 -6.810 21.733 1.00 88.00 81 GLN A CA 1
ATOM 633 C C . GLN A 1 81 ? 3.484 -7.775 21.849 1.00 88.00 81 GLN A C 1
ATOM 635 O O . GLN A 1 81 ? 2.511 -7.481 22.540 1.00 88.00 81 GLN A O 1
ATOM 640 N N . ALA A 1 82 ? 3.568 -8.953 21.223 1.00 87.31 82 ALA A N 1
ATOM 641 C CA . ALA A 1 82 ? 2.533 -9.977 21.334 1.00 87.31 82 ALA A CA 1
ATOM 642 C C . ALA A 1 82 ? 2.376 -10.460 22.782 1.00 87.31 82 ALA A C 1
ATOM 644 O O . ALA A 1 82 ? 1.257 -10.554 23.287 1.00 87.31 82 ALA A O 1
ATOM 645 N N . MET A 1 83 ? 3.492 -10.698 23.474 1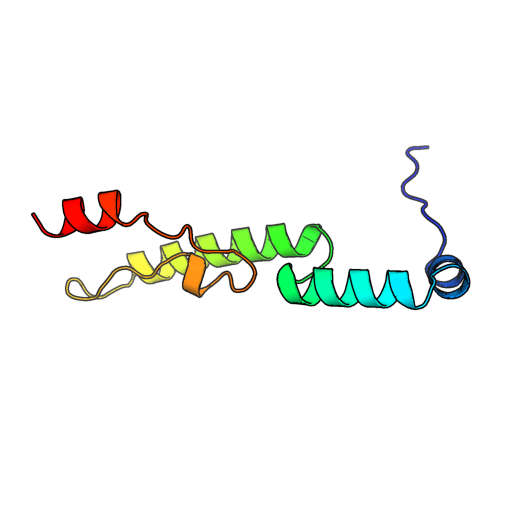.00 89.69 83 MET A N 1
ATOM 646 C CA . MET A 1 83 ? 3.491 -11.133 24.871 1.00 89.69 83 MET A CA 1
ATOM 647 C C . MET A 1 83 ? 2.874 -10.099 25.820 1.00 89.69 83 MET A C 1
ATOM 649 O O . MET A 1 83 ? 2.258 -10.486 26.812 1.00 89.69 83 MET A O 1
ATOM 653 N N . GLU A 1 84 ? 2.999 -8.802 25.529 1.00 90.50 84 GLU A N 1
ATOM 654 C CA . GLU A 1 84 ? 2.340 -7.747 26.309 1.00 90.50 84 GLU A CA 1
ATOM 655 C C . GLU A 1 84 ? 0.813 -7.802 26.194 1.00 90.50 84 GLU A C 1
ATOM 657 O O . GLU A 1 84 ? 0.128 -7.547 27.180 1.00 90.50 84 GLU A O 1
ATOM 662 N N . THR A 1 85 ? 0.270 -8.192 25.035 1.00 84.81 85 THR A N 1
ATOM 663 C CA . THR A 1 85 ? -1.189 -8.297 24.832 1.00 84.81 85 THR A CA 1
ATOM 664 C C . THR A 1 85 ? -1.842 -9.487 25.544 1.00 84.81 85 THR A C 1
ATOM 666 O O . THR A 1 85 ? -3.068 -9.543 25.622 1.00 84.81 85 THR A O 1
ATOM 669 N N . TRP A 1 86 ? -1.050 -10.442 26.046 1.00 85.62 86 TRP A N 1
ATOM 670 C CA . TRP A 1 86 ? -1.533 -11.631 26.767 1.00 85.62 86 TRP A CA 1
ATOM 671 C C . TRP A 1 86 ? -1.483 -11.498 28.290 1.00 85.62 86 TRP A C 1
ATOM 673 O O . TRP A 1 86 ? -1.940 -12.408 28.984 1.00 85.62 86 TRP A O 1
ATOM 683 N N . ARG A 1 87 ? -0.876 -10.423 28.802 1.00 56.78 87 ARG A N 1
ATOM 684 C CA . ARG A 1 87 ? -0.875 -10.113 30.235 1.00 56.78 87 ARG A CA 1
ATOM 685 C C . ARG A 1 87 ? -2.241 -9.613 30.684 1.00 56.78 87 ARG A C 1
ATOM 687 O O . ARG A 1 87 ? -2.606 -9.968 31.825 1.00 56.78 87 ARG A O 1
#

Sequence (87 aa):
MCGIGGPTIAIAKQSMSYVEFLEWAEYRRKRGSLHPGMRTERAGALVAAILANVNRKKDSQPVSFYQFAPHHEEPQMSLEQAMETWR